Protein AF-A0A523HRF2-F1 (afdb_monomer_lite)

Radius of gyration: 9.39 Å; chains: 1; bounding box: 20×19×20 Å

Structure (mmCIF, N/CA/C/O backbone):
data_AF-A0A523HRF2-F1
#
_entry.id   AF-A0A523HRF2-F1
#
loop_
_atom_site.group_PDB
_atom_site.id
_atom_site.type_symbol
_atom_site.label_atom_id
_atom_site.label_alt_id
_atom_site.label_comp_id
_atom_site.label_asym_id
_atom_site.label_entity_id
_atom_site.label_seq_id
_atom_site.pdbx_PDB_ins_code
_atom_site.Cartn_x
_atom_site.Cartn_y
_atom_site.Cartn_z
_atom_site.occupancy
_atom_site.B_iso_or_equiv
_atom_site.auth_seq_id
_atom_site.auth_comp_id
_atom_site.auth_asym_id
_atom_site.auth_atom_id
_atom_site.pdbx_PDB_model_num
ATOM 1 N N . ILE A 1 1 ? 8.180 7.839 -3.010 1.00 76.69 1 ILE A N 1
ATOM 2 C CA . ILE A 1 1 ? 6.745 8.210 -3.126 1.00 76.69 1 ILE A CA 1
ATOM 3 C C . ILE A 1 1 ? 5.835 7.076 -2.654 1.00 76.69 1 ILE A C 1
ATOM 5 O O . ILE A 1 1 ? 5.042 7.336 -1.767 1.00 76.69 1 ILE A O 1
ATOM 9 N N . ALA A 1 2 ? 5.978 5.836 -3.154 1.00 83.62 2 ALA A N 1
ATOM 10 C CA . ALA A 1 2 ? 5.112 4.712 -2.750 1.00 83.62 2 ALA A CA 1
ATOM 11 C C . ALA A 1 2 ? 4.999 4.520 -1.223 1.00 83.62 2 ALA A C 1
ATOM 13 O O . ALA A 1 2 ? 3.890 4.507 -0.708 1.00 83.62 2 ALA A O 1
ATOM 14 N N . HIS A 1 3 ? 6.124 4.476 -0.500 1.00 89.69 3 HIS A N 1
ATOM 15 C CA . HIS A 1 3 ? 6.121 4.364 0.964 1.00 89.69 3 HIS A CA 1
ATOM 16 C C . HIS A 1 3 ? 5.370 5.518 1.652 1.00 89.69 3 HIS A C 1
ATOM 18 O O . HIS A 1 3 ? 4.483 5.276 2.455 1.00 89.69 3 HIS A O 1
ATOM 24 N N . ALA A 1 4 ? 5.646 6.771 1.274 1.00 93.62 4 ALA A N 1
ATOM 25 C CA . ALA A 1 4 ? 4.988 7.937 1.870 1.00 93.62 4 ALA A CA 1
ATOM 26 C C . ALA A 1 4 ? 3.465 7.946 1.633 1.00 93.62 4 ALA A C 1
ATOM 28 O O . ALA A 1 4 ? 2.706 8.309 2.524 1.00 93.62 4 ALA A O 1
ATOM 29 N N . ALA A 1 5 ? 3.014 7.516 0.449 1.00 93.12 5 ALA A N 1
ATOM 30 C CA . ALA A 1 5 ? 1.590 7.403 0.143 1.00 93.12 5 ALA A CA 1
ATOM 31 C C . ALA A 1 5 ? 0.904 6.291 0.957 1.00 93.12 5 ALA A C 1
ATOM 33 O O . ALA A 1 5 ? -0.220 6.477 1.414 1.00 93.12 5 ALA A O 1
ATOM 34 N N . LEU A 1 6 ? 1.580 5.154 1.155 1.00 94.12 6 LEU A N 1
ATOM 35 C CA . LEU A 1 6 ? 1.062 4.044 1.959 1.00 94.12 6 LEU A CA 1
ATOM 36 C C . LEU A 1 6 ? 1.034 4.380 3.454 1.00 94.12 6 LEU A C 1
ATOM 38 O O . LEU A 1 6 ? 0.060 4.055 4.121 1.00 94.12 6 LEU A O 1
ATOM 42 N N . GLU A 1 7 ? 2.047 5.077 3.970 1.00 95.38 7 GLU A N 1
ATOM 43 C CA . GLU A 1 7 ? 2.045 5.573 5.351 1.00 95.38 7 GLU A CA 1
ATOM 44 C C . GLU A 1 7 ? 0.923 6.588 5.581 1.00 95.38 7 GLU A C 1
ATOM 46 O O . GLU A 1 7 ? 0.210 6.490 6.573 1.00 95.38 7 GLU A O 1
AT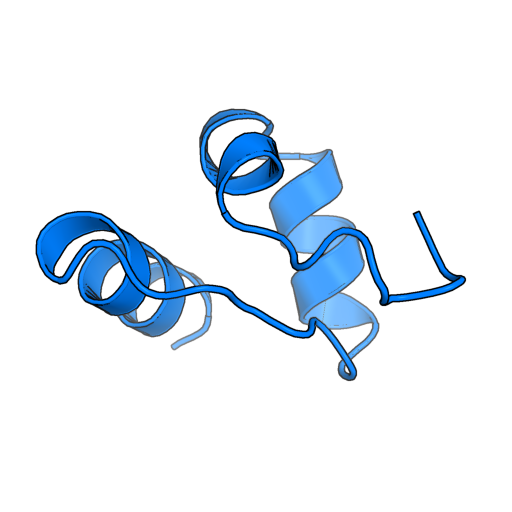OM 51 N N . TYR A 1 8 ? 0.699 7.508 4.639 1.00 95.44 8 TYR A N 1
ATOM 52 C CA . TYR A 1 8 ? -0.435 8.429 4.711 1.00 95.44 8 TYR A CA 1
ATOM 53 C C . TYR A 1 8 ? -1.774 7.680 4.747 1.00 95.44 8 TYR A C 1
ATOM 55 O O . TYR A 1 8 ? -2.577 7.896 5.651 1.00 95.44 8 TYR A O 1
ATOM 63 N N . ALA A 1 9 ? -1.989 6.743 3.816 1.00 94.75 9 ALA A N 1
ATOM 64 C CA . ALA A 1 9 ? -3.194 5.915 3.810 1.00 94.75 9 ALA A CA 1
ATOM 65 C C . ALA A 1 9 ? -3.362 5.142 5.126 1.00 94.75 9 ALA A C 1
ATOM 67 O O . ALA A 1 9 ? -4.478 4.992 5.618 1.00 94.75 9 ALA A O 1
ATOM 68 N N . LYS A 1 10 ? -2.251 4.710 5.732 1.00 93.56 10 LYS A N 1
ATOM 69 C CA . LYS A 1 10 ? -2.256 4.016 7.013 1.00 93.56 10 LYS A CA 1
ATOM 70 C C . LYS A 1 10 ? -2.682 4.898 8.175 1.00 93.56 10 LYS A C 1
ATOM 72 O O . LYS A 1 10 ? -3.539 4.487 8.952 1.00 93.56 10 LYS A O 1
ATOM 77 N N . THR A 1 11 ? -2.097 6.087 8.291 1.00 96.06 11 THR A N 1
ATOM 78 C CA . THR A 1 11 ? -2.428 7.062 9.339 1.00 96.06 11 THR A CA 1
ATOM 79 C C . THR A 1 11 ? -3.884 7.515 9.253 1.00 96.06 11 THR A C 1
ATOM 81 O O . THR A 1 11 ? -4.543 7.656 10.279 1.00 96.06 11 THR A O 1
ATOM 84 N N . GLU A 1 12 ? -4.402 7.670 8.038 1.00 96.81 12 GLU A N 1
ATOM 85 C CA . GLU A 1 12 ? -5.775 8.115 7.786 1.00 96.81 12 GLU A CA 1
ATOM 86 C C . GLU A 1 12 ? -6.799 6.962 7.742 1.00 96.81 12 GLU A C 1
ATOM 88 O O . GLU A 1 12 ? -7.980 7.199 7.502 1.00 96.81 12 GLU A O 1
ATOM 93 N N . HIS A 1 13 ? -6.376 5.713 7.983 1.00 94.94 13 HIS A N 1
ATOM 94 C CA . HIS A 1 13 ? -7.218 4.507 7.914 1.00 94.94 13 HIS A CA 1
ATOM 95 C C . HIS A 1 13 ? -7.971 4.340 6.577 1.00 94.94 13 HIS A C 1
ATOM 97 O O . HIS A 1 13 ? -9.132 3.927 6.545 1.00 94.94 13 HIS A O 1
ATOM 103 N N . LEU A 1 14 ? -7.308 4.659 5.465 1.00 95.50 14 LEU A N 1
ATOM 104 C CA . LEU A 1 14 ? -7.862 4.563 4.116 1.00 95.50 14 LEU A CA 1
ATOM 105 C C . LEU A 1 14 ? -7.621 3.183 3.495 1.00 95.50 14 LEU A C 1
ATOM 107 O O . LEU A 1 14 ? -6.595 2.543 3.735 1.00 95.50 14 LEU A O 1
ATOM 111 N N . GLU A 1 15 ? -8.533 2.768 2.615 1.00 94.94 15 GLU A N 1
ATOM 112 C CA . GLU A 1 15 ? -8.302 1.630 1.727 1.00 94.94 15 GLU A CA 1
ATOM 113 C C . GLU A 1 15 ? -7.490 2.031 0.486 1.00 94.94 15 GLU A C 1
ATOM 115 O O . GLU A 1 15 ? -7.641 3.121 -0.069 1.00 94.94 15 GLU A O 1
ATOM 120 N N . VAL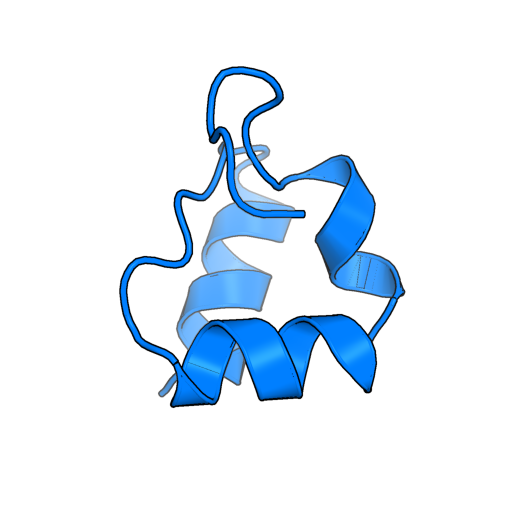 A 1 16 ? -6.646 1.115 0.011 1.00 94.06 16 VAL A N 1
ATOM 121 C CA . VAL A 1 16 ? -5.759 1.310 -1.139 1.00 94.06 16 VAL A CA 1
ATOM 122 C C . VAL A 1 16 ? -6.074 0.300 -2.238 1.00 94.06 16 VAL A C 1
ATOM 124 O O . VAL A 1 16 ? -6.259 -0.888 -1.981 1.00 94.06 16 VAL A O 1
ATOM 127 N N . ILE A 1 17 ? -6.054 0.763 -3.490 1.00 94.00 17 ILE A N 1
ATOM 128 C CA . ILE A 1 17 ? -6.117 -0.085 -4.687 1.00 94.00 17 ILE A CA 1
ATOM 129 C C . ILE A 1 17 ? -4.767 0.012 -5.423 1.00 94.00 17 ILE A C 1
ATOM 131 O O . ILE A 1 17 ? -4.494 1.023 -6.080 1.00 94.00 17 ILE A O 1
ATOM 135 N N . PRO A 1 18 ? -3.885 -1.002 -5.331 1.00 92.38 18 PRO A N 1
ATOM 136 C CA . PRO A 1 18 ? -2.542 -0.945 -5.902 1.00 92.38 18 PRO A CA 1
ATOM 137 C C . PRO A 1 18 ? -2.546 -1.288 -7.401 1.00 92.38 18 PRO A C 1
ATOM 139 O O . PRO A 1 18 ? -2.087 -2.352 -7.817 1.00 92.38 18 PRO A O 1
ATOM 142 N N . LEU A 1 19 ? -3.041 -0.358 -8.225 1.00 91.38 19 LEU A N 1
ATOM 143 C CA . LEU A 1 19 ? -3.093 -0.498 -9.691 1.00 91.38 19 LEU A CA 1
ATOM 144 C C . LEU A 1 19 ? -1.699 -0.561 -10.339 1.00 91.38 19 LEU A C 1
ATOM 146 O O . LEU A 1 19 ? -1.519 -1.146 -11.404 1.00 91.38 19 LEU A O 1
ATOM 150 N N . CYS A 1 20 ? -0.697 0.051 -9.702 1.00 91.81 20 CYS A N 1
ATOM 151 C CA . CYS A 1 20 ? 0.676 0.044 -10.188 1.00 91.81 20 CYS A CA 1
ATOM 152 C C . CYS A 1 20 ? 1.393 -1.256 -9.771 1.00 91.81 20 CYS A C 1
ATOM 154 O O . CYS A 1 20 ? 1.488 -1.531 -8.569 1.00 91.81 20 CYS A O 1
ATOM 156 N N . PRO A 1 21 ? 1.985 -2.021 -10.712 1.00 91.44 21 PRO A N 1
ATOM 157 C CA . PRO A 1 21 ? 2.653 -3.284 -10.392 1.00 91.44 21 PRO A CA 1
ATOM 158 C C . PRO A 1 21 ? 3.834 -3.105 -9.428 1.00 91.44 21 PRO A C 1
ATOM 160 O O . PRO A 1 21 ? 4.083 -3.974 -8.596 1.00 91.44 21 PRO A O 1
ATOM 163 N N . PHE A 1 22 ? 4.518 -1.956 -9.475 1.00 93.44 22 PHE A N 1
ATOM 164 C CA . PHE A 1 22 ? 5.576 -1.625 -8.518 1.00 93.44 22 PHE A CA 1
ATOM 165 C C . PHE A 1 22 ? 5.048 -1.542 -7.079 1.00 93.44 22 PHE A C 1
ATOM 167 O O . PHE A 1 22 ? 5.678 -2.060 -6.162 1.00 93.44 22 PHE A O 1
ATOM 174 N N . VAL A 1 23 ? 3.884 -0.916 -6.876 1.00 93.19 23 VAL A N 1
ATOM 175 C CA . VAL A 1 23 ? 3.276 -0.776 -5.543 1.00 93.19 23 VAL A CA 1
ATOM 176 C C . VAL A 1 23 ? 2.811 -2.134 -5.028 1.00 93.19 23 VAL A C 1
ATOM 178 O O . VAL A 1 23 ? 3.026 -2.437 -3.860 1.00 93.19 23 VAL A O 1
ATOM 181 N N . ARG A 1 24 ? 2.259 -2.988 -5.898 1.00 92.19 24 ARG A N 1
ATOM 182 C CA . ARG A 1 24 ? 1.890 -4.358 -5.522 1.00 92.19 24 ARG A CA 1
ATOM 183 C C . ARG A 1 24 ? 3.104 -5.156 -5.034 1.00 92.19 24 ARG A C 1
ATOM 185 O O . ARG A 1 24 ? 3.078 -5.675 -3.925 1.00 92.19 24 ARG A O 1
ATOM 192 N N . ALA A 1 25 ? 4.203 -5.138 -5.791 1.00 93.12 25 ALA A N 1
ATOM 193 C CA . ALA A 1 25 ? 5.458 -5.775 -5.384 1.00 93.12 25 ALA A CA 1
ATOM 194 C C . ALA A 1 25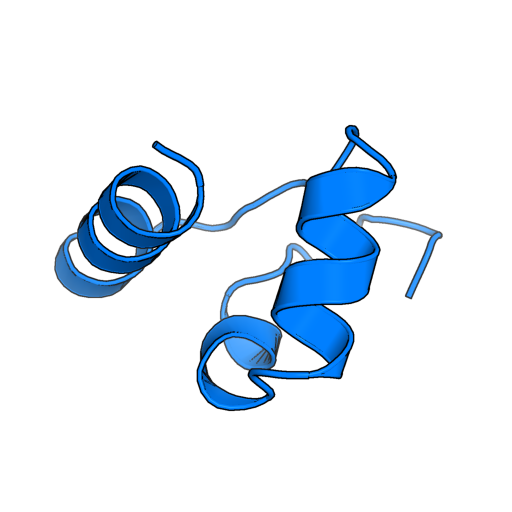 ? 6.057 -5.162 -4.102 1.00 93.12 25 ALA A C 1
ATOM 196 O O . ALA A 1 25 ? 6.736 -5.840 -3.332 1.00 93.12 25 ALA A O 1
ATOM 197 N N . HIS A 1 26 ? 5.825 -3.870 -3.857 1.00 93.50 26 HIS A N 1
ATOM 198 C CA . HIS A 1 26 ? 6.233 -3.215 -2.618 1.00 93.50 26 HIS A CA 1
ATOM 199 C C . HIS A 1 26 ? 5.418 -3.729 -1.422 1.00 93.50 26 HIS A C 1
ATOM 201 O O . HIS A 1 26 ? 6.009 -4.124 -0.425 1.00 93.50 26 HIS A O 1
ATOM 207 N N . ILE A 1 27 ? 4.091 -3.820 -1.541 1.00 93.44 27 ILE A N 1
ATOM 208 C CA . ILE A 1 27 ? 3.200 -4.375 -0.504 1.00 93.44 27 ILE A CA 1
ATOM 209 C C . ILE A 1 27 ? 3.494 -5.862 -0.240 1.00 93.44 27 ILE A C 1
ATOM 211 O O . ILE A 1 27 ? 3.407 -6.331 0.893 1.00 93.44 27 ILE A O 1
ATOM 215 N N . GLU A 1 28 ? 3.883 -6.630 -1.259 1.00 92.12 28 GLU A N 1
ATOM 216 C CA . GLU A 1 28 ? 4.301 -8.026 -1.074 1.00 92.12 28 GLU A CA 1
ATOM 217 C C . GLU A 1 28 ? 5.519 -8.142 -0.146 1.00 92.12 28 GLU A C 1
ATOM 219 O O . GLU A 1 28 ? 5.520 -9.003 0.739 1.00 92.12 28 GLU A O 1
ATOM 224 N N . LYS A 1 29 ? 6.507 -7.249 -0.315 1.00 94.56 29 LYS A N 1
ATOM 225 C CA . LYS A 1 29 ? 7.716 -7.142 0.526 1.00 94.56 29 LYS A CA 1
ATOM 226 C C . LYS A 1 29 ? 7.448 -6.516 1.899 1.00 94.56 29 LYS A C 1
ATOM 228 O O . LYS A 1 29 ? 8.197 -6.788 2.831 1.00 94.56 29 LYS A O 1
ATOM 233 N N . HIS A 1 30 ? 6.395 -5.709 1.998 1.00 93.69 30 HIS A N 1
ATOM 234 C CA . HIS A 1 30 ? 5.980 -4.956 3.180 1.00 93.69 30 HIS A CA 1
ATOM 235 C C . HIS A 1 30 ? 4.563 -5.375 3.609 1.00 93.69 30 HIS A C 1
ATOM 237 O O . HIS A 1 30 ? 3.583 -4.668 3.334 1.00 93.69 30 HIS A O 1
ATOM 243 N N . PRO A 1 31 ? 4.421 -6.561 4.238 1.00 91.94 31 PRO A N 1
ATOM 244 C CA . PRO A 1 31 ? 3.125 -7.135 4.584 1.00 91.94 31 PRO A CA 1
ATOM 245 C C . PRO A 1 31 ? 2.288 -6.268 5.536 1.00 91.94 31 PRO A C 1
ATOM 247 O O . PRO A 1 31 ? 1.073 -6.451 5.591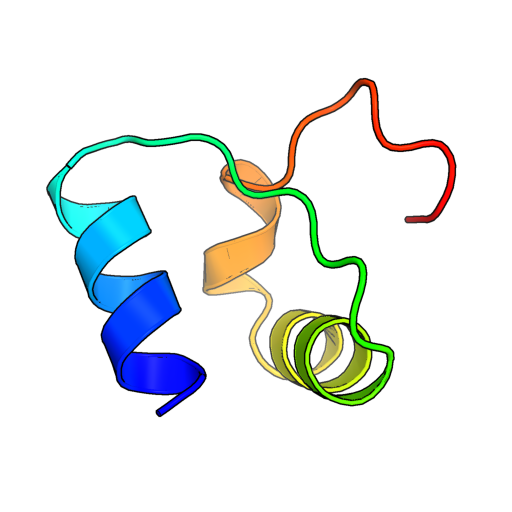 1.00 91.94 31 PRO A O 1
ATOM 250 N N . GLU A 1 32 ? 2.899 -5.310 6.237 1.00 93.50 32 GLU A N 1
ATOM 251 C CA . GLU A 1 32 ? 2.237 -4.324 7.094 1.00 93.50 32 GLU A CA 1
ATOM 252 C C . GLU A 1 32 ? 1.163 -3.494 6.372 1.00 93.50 32 GLU A C 1
ATOM 254 O O . GLU A 1 32 ? 0.242 -3.003 7.021 1.00 93.50 32 GLU A O 1
ATOM 259 N N . TYR A 1 33 ? 1.238 -3.374 5.043 1.00 93.31 33 TYR A N 1
ATOM 260 C CA . TYR A 1 33 ? 0.261 -2.638 4.235 1.00 93.31 33 TYR A CA 1
ATOM 261 C C . TYR A 1 33 ? -0.896 -3.498 3.713 1.00 93.31 33 TYR A C 1
ATOM 263 O O . TYR A 1 33 ? -1.884 -2.963 3.215 1.00 93.31 33 TYR A O 1
ATOM 271 N N . ARG A 1 34 ? -0.814 -4.831 3.825 1.00 92.38 34 ARG A N 1
ATOM 272 C CA . ARG A 1 34 ? -1.851 -5.752 3.321 1.00 92.38 34 ARG A CA 1
ATOM 273 C C . ARG A 1 34 ? -3.244 -5.522 3.921 1.00 92.38 34 ARG A C 1
ATOM 275 O O . ARG A 1 34 ? -4.197 -5.603 3.152 1.00 92.38 34 ARG A O 1
ATOM 282 N N . PRO A 1 35 ? -3.407 -5.214 5.226 1.00 92.81 35 PRO A N 1
ATOM 283 C CA . PRO A 1 35 ? -4.733 -5.024 5.821 1.00 92.81 35 PRO A CA 1
ATOM 284 C C . PRO A 1 35 ? -5.531 -3.855 5.234 1.00 92.81 35 PRO A C 1
ATOM 286 O O . PRO A 1 35 ? -6.738 -3.795 5.426 1.00 92.81 35 PRO A O 1
ATOM 289 N N . MET A 1 36 ? -4.859 -2.930 4.548 1.00 93.50 36 MET A N 1
ATOM 290 C CA . MET A 1 36 ? -5.450 -1.705 4.002 1.00 93.50 36 MET A CA 1
ATOM 291 C C . MET A 1 36 ? -5.732 -1.836 2.506 1.00 93.50 36 MET A C 1
ATOM 293 O O . MET A 1 36 ? -6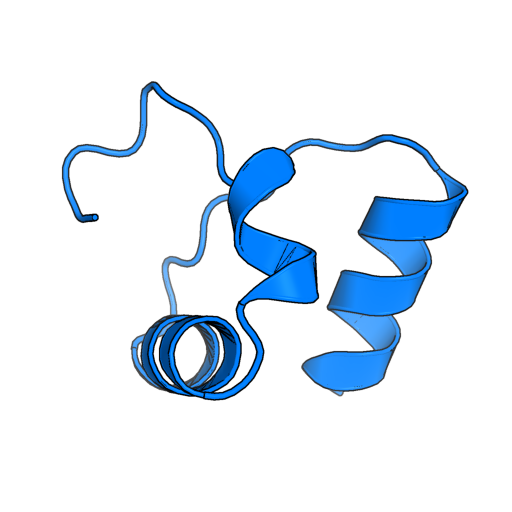.263 -0.914 1.897 1.00 93.50 36 MET A O 1
ATOM 297 N N . VAL A 1 37 ? -5.363 -2.957 1.878 1.00 93.62 37 VAL A N 1
ATOM 298 C CA . VAL A 1 37 ? -5.713 -3.180 0.478 1.00 93.62 37 VAL A CA 1
ATOM 299 C C . VAL A 1 37 ? -7.184 -3.556 0.395 1.00 93.62 37 VAL A C 1
ATOM 301 O O . VAL A 1 37 ? -7.634 -4.480 1.074 1.00 93.62 37 VAL A O 1
ATOM 304 N N . SER A 1 38 ? -7.918 -2.836 -0.453 1.00 9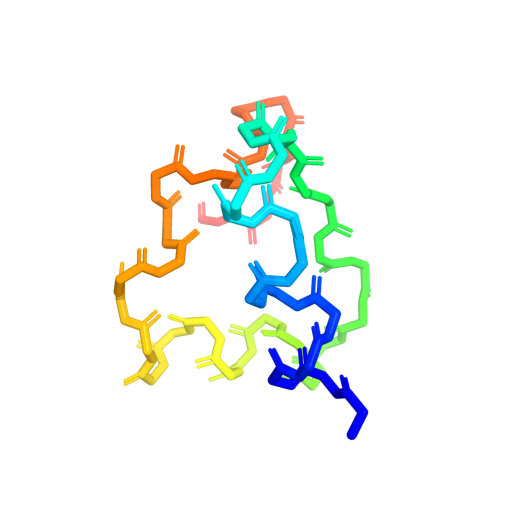2.69 38 SER A N 1
ATOM 305 C CA . SER A 1 38 ? -9.351 -3.049 -0.619 1.00 92.69 38 SER A CA 1
ATOM 306 C C . SER A 1 38 ? -9.643 -4.495 -1.016 1.00 92.69 38 SER A C 1
ATOM 308 O O . SER A 1 38 ? -9.032 -5.042 -1.940 1.00 92.69 38 SER A O 1
ATOM 310 N N . ARG A 1 39 ? -10.603 -5.118 -0.326 1.00 87.00 39 ARG A N 1
ATOM 311 C CA . ARG A 1 39 ? -10.980 -6.525 -0.550 1.00 87.00 39 ARG A CA 1
ATOM 312 C C . ARG A 1 39 ? -11.632 -6.743 -1.914 1.00 87.00 39 ARG A C 1
ATOM 314 O O . ARG A 1 39 ? -11.598 -7.855 -2.434 1.00 87.00 39 ARG A O 1
ATOM 321 N N . ASP A 1 40 ? -12.185 -5.685 -2.499 1.00 85.38 40 ASP A N 1
ATOM 322 C CA . ASP A 1 40 ? -12.812 -5.712 -3.820 1.00 85.38 40 ASP A CA 1
ATOM 323 C C . ASP A 1 40 ? -11.786 -5.694 -4.968 1.00 85.38 40 ASP A C 1
ATOM 325 O O . ASP A 1 40 ? -12.134 -5.900 -6.137 1.00 85.38 40 ASP A O 1
ATOM 329 N N . TYR A 1 41 ? -10.497 -5.510 -4.661 1.00 84.19 41 TYR A N 1
ATOM 330 C CA . TYR A 1 41 ? -9.432 -5.604 -5.649 1.00 84.19 41 TYR A CA 1
ATOM 331 C C . TYR A 1 41 ? -9.116 -7.071 -5.984 1.00 84.19 41 TYR A C 1
ATOM 333 O O . TYR A 1 41 ? -8.409 -7.760 -5.252 1.00 84.19 41 TYR A O 1
ATOM 341 N N . ARG A 1 42 ? -9.611 -7.551 -7.136 1.00 65.88 42 ARG A N 1
ATOM 342 C CA . ARG A 1 42 ? -9.420 -8.923 -7.670 1.00 65.88 42 ARG A CA 1
ATOM 343 C C . ARG A 1 42 ? -7.982 -9.236 -8.140 1.00 65.88 42 ARG A C 1
ATOM 345 O O . ARG A 1 42 ? -7.797 -9.771 -9.232 1.00 65.88 42 ARG A O 1
ATOM 352 N N . GLY A 1 43 ? -6.958 -8.870 -7.376 1.00 65.38 43 GLY A N 1
ATOM 353 C CA . GLY A 1 43 ? -5.559 -8.964 -7.812 1.00 65.38 43 GLY A CA 1
ATOM 354 C C . GLY A 1 43 ? -4.527 -9.194 -6.709 1.00 65.38 43 GLY A C 1
ATOM 355 O O . GLY A 1 43 ? -3.361 -8.861 -6.938 1.00 65.38 43 GLY A O 1
ATOM 356 N N . LEU A 1 44 ? -4.951 -9.714 -5.553 1.00 57.59 44 LEU A N 1
ATOM 357 C CA . LEU A 1 44 ? -4.105 -10.145 -4.434 1.00 57.59 44 LEU A CA 1
ATOM 358 C C . LEU A 1 44 ? -4.160 -11.663 -4.261 1.00 57.59 44 LEU A C 1
ATOM 360 O O . LEU A 1 44 ? -5.283 -12.210 -4.338 1.00 57.59 44 LEU A O 1
#

Secondary structure (DSSP, 8-state):
-HHHHHHHHHHTT--B---SHHHHHHHHH-GGGGGGB-TT-TT-

Sequence (44 aa):
IAHAALEYAKTEHLEVIPLCPFVRAHIEKHPEYRPMVSRDYRGL

Foldseek 3Di:
DLVVVLVVCVVVVAADACPDVVSVVVCVVVVVSVVRHDPPRPPD

pLDDT: mean 90.27, std 8.3, range [57.59, 96.81]